Protein AF-A0A2V6JQ31-F1 (afdb_monomer)

Mean predicted aligned error: 13.75 Å

Radius of gyration: 26.68 Å; Cα contacts (8 Å, |Δi|>4): 230; chains: 1; bounding box: 80×32×64 Å

Structure (mmCIF, N/CA/C/O backbone):
data_AF-A0A2V6JQ31-F1
#
_entry.id   AF-A0A2V6JQ31-F1
#
loop_
_atom_site.group_PDB
_atom_site.id
_atom_site.type_symbol
_atom_site.label_atom_id
_atom_site.label_alt_id
_atom_site.label_comp_id
_atom_site.label_asym_id
_atom_site.label_entity_id
_atom_site.label_seq_id
_atom_site.pdbx_PDB_ins_code
_atom_site.Cartn_x
_atom_site.Cartn_y
_atom_site.Cartn_z
_atom_site.occupancy
_atom_site.B_iso_or_equiv
_atom_site.auth_seq_id
_atom_site.auth_comp_id
_atom_site.auth_asym_id
_atom_site.auth_atom_id
_atom_site.pdbx_PDB_model_num
ATOM 1 N N . LEU A 1 1 ? 39.575 10.009 -3.162 1.00 55.72 1 LEU A N 1
ATOM 2 C CA . LEU A 1 1 ? 38.330 10.522 -3.790 1.00 55.72 1 LEU A CA 1
ATOM 3 C C . LEU A 1 1 ? 37.437 9.431 -4.401 1.00 55.72 1 LEU A C 1
ATOM 5 O O . LEU A 1 1 ? 36.252 9.424 -4.085 1.00 55.72 1 LEU A O 1
ATOM 9 N N . SER A 1 2 ? 37.930 8.521 -5.255 1.00 64.94 2 SER A N 1
ATOM 10 C CA . SER A 1 2 ? 37.146 7.370 -5.767 1.00 64.94 2 SER A CA 1
ATOM 11 C C . SER A 1 2 ? 37.025 6.225 -4.754 1.00 64.94 2 SER A C 1
ATOM 13 O O . SER A 1 2 ? 35.938 5.672 -4.595 1.00 64.94 2 SER A O 1
ATOM 15 N N . ASP A 1 3 ? 38.100 5.936 -4.017 1.00 64.94 3 ASP A N 1
ATOM 16 C CA . ASP A 1 3 ? 38.131 4.829 -3.050 1.00 64.94 3 ASP A CA 1
ATOM 17 C C . ASP A 1 3 ? 37.322 5.130 -1.778 1.00 64.94 3 ASP A C 1
ATOM 19 O O . ASP A 1 3 ? 36.515 4.306 -1.357 1.00 64.94 3 ASP A O 1
ATOM 23 N N . GLU A 1 4 ? 37.381 6.362 -1.259 1.00 68.69 4 GLU A N 1
ATOM 24 C CA . GLU A 1 4 ? 36.548 6.806 -0.122 1.00 68.69 4 GLU A CA 1
ATOM 25 C C . GLU A 1 4 ? 35.040 6.696 -0.401 1.00 68.69 4 GLU A C 1
ATOM 27 O O . GLU A 1 4 ? 34.249 6.397 0.492 1.00 68.69 4 GLU A O 1
ATOM 32 N N . ARG A 1 5 ? 34.610 6.906 -1.654 1.00 62.75 5 ARG A N 1
ATOM 33 C CA . ARG A 1 5 ? 33.196 6.766 -2.047 1.00 62.75 5 ARG A CA 1
ATOM 34 C C . ARG A 1 5 ? 32.752 5.304 -2.108 1.00 62.75 5 ARG A C 1
ATOM 36 O O . ARG A 1 5 ? 31.581 5.011 -1.857 1.00 62.75 5 ARG A O 1
ATOM 43 N N . LEU A 1 6 ? 33.667 4.397 -2.443 1.00 61.91 6 LEU A N 1
ATOM 44 C CA . LEU A 1 6 ? 33.438 2.952 -2.440 1.00 61.91 6 LEU A CA 1
ATOM 45 C C . LEU A 1 6 ? 33.388 2.398 -1.012 1.00 61.91 6 LEU A C 1
ATOM 47 O O . LEU A 1 6 ? 32.525 1.571 -0.710 1.00 61.91 6 LEU A O 1
ATOM 51 N N . GLU A 1 7 ? 34.237 2.905 -0.120 1.00 65.06 7 GLU A N 1
ATOM 52 C CA . GLU A 1 7 ? 34.226 2.557 1.302 1.00 65.06 7 GLU A CA 1
ATOM 53 C C . GLU A 1 7 ? 32.990 3.102 2.021 1.00 65.06 7 GLU A C 1
ATOM 55 O O . GLU A 1 7 ? 32.328 2.348 2.730 1.00 65.06 7 GLU A O 1
ATOM 60 N N . ALA A 1 8 ? 32.578 4.344 1.746 1.00 63.94 8 ALA A N 1
ATOM 61 C CA . ALA A 1 8 ? 31.341 4.906 2.292 1.00 63.94 8 ALA A CA 1
ATOM 62 C C . ALA A 1 8 ? 30.091 4.110 1.859 1.00 63.94 8 ALA A C 1
ATOM 64 O O . ALA A 1 8 ? 29.183 3.890 2.661 1.00 63.94 8 ALA A O 1
ATOM 65 N N . LYS A 1 9 ? 30.059 3.607 0.613 1.00 60.50 9 LYS A N 1
ATOM 66 C CA . LYS A 1 9 ? 28.990 2.716 0.118 1.00 60.50 9 LYS A CA 1
ATOM 67 C C . LYS A 1 9 ? 29.036 1.304 0.713 1.00 60.50 9 LYS A C 1
ATOM 69 O O . LYS A 1 9 ? 28.005 0.634 0.747 1.00 60.50 9 LYS A O 1
ATOM 74 N N . ARG A 1 10 ? 30.204 0.825 1.154 1.00 57.62 10 ARG A N 1
ATOM 75 C CA . ARG A 1 10 ? 30.332 -0.446 1.891 1.00 57.62 10 ARG A CA 1
ATOM 76 C C . ARG A 1 10 ? 29.931 -0.282 3.355 1.00 57.62 10 ARG A C 1
ATOM 78 O O . ARG A 1 10 ? 29.223 -1.140 3.869 1.00 57.62 10 ARG A O 1
ATOM 85 N N . ALA A 1 11 ? 30.299 0.833 3.982 1.00 57.34 11 ALA A N 1
ATOM 86 C CA . ALA A 1 11 ? 29.932 1.160 5.356 1.00 57.34 11 ALA A CA 1
ATOM 87 C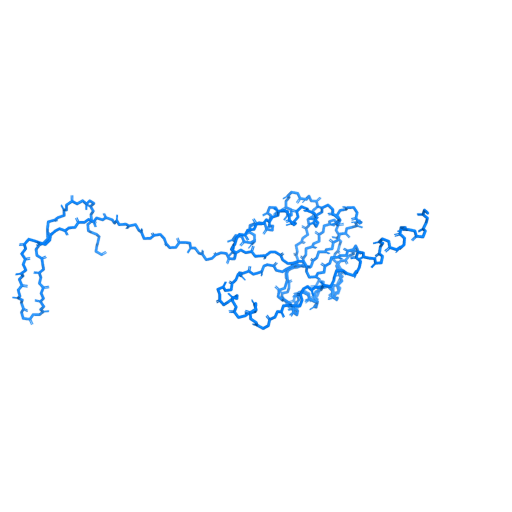 C . ALA A 1 11 ? 28.416 1.375 5.519 1.00 57.34 11 ALA A C 1
ATOM 89 O O . ALA A 1 11 ? 27.833 0.893 6.484 1.00 57.34 11 ALA A O 1
ATOM 90 N N . SER A 1 12 ? 27.741 2.001 4.547 1.00 55.06 12 SER A N 1
ATOM 91 C CA . SER A 1 12 ? 26.278 2.165 4.587 1.00 55.06 12 SER A CA 1
ATOM 92 C C . SER A 1 12 ? 25.495 0.873 4.321 1.00 55.06 12 SER A C 1
ATOM 94 O O . SER A 1 12 ? 24.349 0.753 4.748 1.00 55.06 12 SER A O 1
ATOM 96 N N . LYS A 1 13 ? 26.113 -0.127 3.674 1.00 49.91 13 LYS A N 1
ATOM 97 C CA . LYS A 1 13 ? 25.559 -1.487 3.526 1.00 49.91 13 LYS A CA 1
ATOM 98 C C . LYS A 1 13 ? 25.737 -2.363 4.772 1.00 49.91 13 LYS A C 1
ATOM 100 O O . LYS A 1 13 ? 25.191 -3.460 4.809 1.00 49.91 13 LYS A O 1
ATOM 105 N N . LEU A 1 14 ? 26.462 -1.883 5.781 1.00 42.56 14 LEU A N 1
ATOM 106 C CA . LEU A 1 14 ? 26.659 -2.538 7.077 1.00 42.56 14 LEU A CA 1
ATOM 107 C C . LEU A 1 14 ? 25.746 -1.940 8.158 1.00 42.56 14 LEU A C 1
ATOM 109 O O . LEU A 1 14 ? 26.119 -1.884 9.328 1.00 42.56 14 LEU A O 1
ATOM 113 N N . TYR A 1 15 ? 24.529 -1.520 7.792 1.00 45.88 15 TYR A N 1
ATOM 114 C CA . TYR A 1 15 ? 23.460 -1.387 8.779 1.00 45.88 15 TYR A CA 1
ATOM 115 C C . TYR A 1 15 ? 23.131 -2.794 9.280 1.00 45.88 15 TYR A C 1
ATOM 117 O O . TYR A 1 15 ? 22.343 -3.522 8.680 1.00 45.88 15 TYR A O 1
ATOM 125 N N . VAL A 1 16 ? 23.827 -3.213 10.334 1.00 45.00 16 VAL A N 1
ATOM 126 C CA . VAL A 1 16 ? 23.494 -4.419 11.081 1.00 45.00 16 VAL A CA 1
ATOM 127 C C . VAL A 1 16 ? 22.113 -4.146 11.669 1.00 45.00 16 VAL A C 1
ATOM 129 O O . VAL A 1 16 ? 22.013 -3.248 12.509 1.00 45.00 16 VAL A O 1
ATOM 132 N N . PRO A 1 17 ? 21.042 -4.839 11.233 1.00 47.91 17 PRO A N 1
ATOM 133 C CA . PRO A 1 17 ? 19.764 -4.702 11.903 1.00 47.91 17 PRO A CA 1
ATOM 134 C C . PRO A 1 17 ? 20.021 -5.057 13.362 1.00 47.91 17 PRO A C 1
ATOM 136 O O . PRO A 1 17 ? 20.572 -6.121 13.663 1.00 47.91 17 PRO A O 1
ATOM 139 N N . GLN A 1 18 ? 19.720 -4.114 14.250 1.00 53.00 18 GLN A N 1
ATOM 140 C CA . GLN A 1 18 ? 19.770 -4.317 15.687 1.00 53.00 18 GLN A CA 1
ATOM 141 C C . GLN A 1 18 ? 18.989 -5.607 15.946 1.00 53.00 18 GLN A C 1
ATOM 143 O O . GLN A 1 18 ? 17.799 -5.667 15.645 1.00 53.00 18 GLN A O 1
ATOM 148 N N . ARG A 1 19 ? 19.692 -6.683 16.331 1.00 45.81 19 ARG A N 1
ATOM 149 C CA . ARG A 1 19 ? 19.085 -8.010 16.476 1.00 45.81 19 ARG A CA 1
ATOM 150 C C . ARG A 1 19 ? 17.921 -7.852 17.440 1.00 45.81 19 ARG A C 1
ATOM 152 O O . ARG A 1 19 ? 18.161 -7.609 18.620 1.00 45.81 19 ARG A O 1
ATOM 159 N N . ALA A 1 20 ? 16.699 -7.950 16.922 1.00 54.28 20 ALA A N 1
ATOM 160 C CA . ALA A 1 20 ? 15.504 -8.003 17.742 1.00 54.28 20 ALA A CA 1
ATOM 161 C C . ALA A 1 20 ? 15.728 -9.117 18.766 1.00 54.28 20 ALA A C 1
ATOM 163 O O . ALA A 1 20 ? 15.978 -10.268 18.394 1.00 54.28 20 ALA A O 1
ATOM 164 N N . THR A 1 21 ? 15.767 -8.760 20.045 1.00 64.94 21 THR A N 1
ATOM 165 C CA . THR A 1 21 ? 15.888 -9.756 21.103 1.00 64.94 21 THR A CA 1
ATOM 166 C C . THR A 1 21 ? 14.516 -10.372 21.335 1.00 64.94 21 THR A C 1
ATOM 168 O O . THR A 1 21 ? 13.489 -9.753 21.037 1.00 64.94 21 THR A O 1
ATOM 171 N N . LEU A 1 22 ? 14.486 -11.601 21.849 1.00 57.16 22 LEU A N 1
ATOM 172 C CA . LEU A 1 22 ? 13.236 -12.284 22.191 1.00 57.16 22 LEU A CA 1
ATOM 173 C C . LEU A 1 22 ? 12.370 -11.424 23.125 1.00 57.16 22 LEU A C 1
ATOM 175 O O . LEU A 1 22 ? 11.152 -11.431 22.980 1.00 57.16 22 LEU A O 1
ATOM 179 N N . GLU A 1 23 ? 12.987 -10.622 24.001 1.00 56.66 23 GLU A N 1
ATOM 180 C CA . GLU A 1 23 ? 12.264 -9.684 24.863 1.00 56.66 23 GLU A CA 1
ATOM 181 C C . GLU A 1 23 ? 11.565 -8.566 24.068 1.00 56.66 23 GLU A C 1
ATOM 183 O O . GLU A 1 23 ? 10.389 -8.302 24.307 1.00 56.66 23 GLU A O 1
ATOM 188 N N . SER A 1 24 ? 12.221 -7.973 23.060 1.00 57.38 24 SER A N 1
ATOM 189 C CA . SER A 1 24 ? 11.606 -6.924 22.221 1.00 57.38 24 SER A CA 1
ATOM 190 C C . SER A 1 24 ? 10.430 -7.423 21.367 1.00 57.38 24 SER A C 1
ATOM 192 O O . SER A 1 24 ? 9.502 -6.665 21.087 1.00 57.38 24 SER A O 1
ATOM 194 N N . LEU A 1 25 ? 10.445 -8.707 20.985 1.00 56.69 25 LEU A N 1
ATOM 195 C CA . LEU A 1 25 ? 9.361 -9.357 20.237 1.00 56.69 25 LEU A CA 1
ATOM 196 C C . LEU A 1 25 ? 8.158 -9.695 21.133 1.00 56.69 25 LEU A C 1
ATOM 198 O O . LEU A 1 25 ? 7.029 -9.762 20.653 1.00 56.69 25 LEU A O 1
ATOM 202 N N . LEU A 1 26 ? 8.391 -9.903 22.433 1.00 53.66 26 LEU A N 1
ATOM 203 C CA . LEU A 1 26 ? 7.350 -10.154 23.434 1.00 53.66 26 LEU A CA 1
ATOM 204 C C . LEU A 1 26 ? 6.663 -8.858 23.897 1.00 53.66 26 LEU A C 1
ATOM 206 O O . LEU A 1 26 ? 5.462 -8.868 24.160 1.00 53.66 26 LEU A O 1
ATOM 210 N N . GLU A 1 27 ? 7.382 -7.732 23.944 1.00 52.12 27 GLU A N 1
ATOM 211 C CA . GLU A 1 27 ? 6.808 -6.419 24.292 1.00 52.12 27 GLU A CA 1
ATOM 212 C C . GLU A 1 27 ? 5.841 -5.873 23.225 1.00 52.12 27 GLU A C 1
ATOM 214 O O . GLU A 1 27 ? 4.969 -5.060 23.530 1.00 52.12 27 GLU A O 1
ATOM 219 N N . THR A 1 28 ? 5.909 -6.371 21.986 1.00 50.59 28 THR A N 1
ATOM 220 C CA . THR A 1 28 ? 4.992 -6.002 20.892 1.00 50.59 28 THR A CA 1
ATOM 221 C C . THR A 1 28 ? 3.656 -6.764 20.917 1.00 50.59 28 THR A C 1
ATOM 223 O O . THR A 1 28 ? 2.936 -6.796 19.922 1.00 50.59 28 THR A O 1
ATOM 226 N N . ALA A 1 29 ? 3.277 -7.354 22.057 1.00 46.59 29 ALA A N 1
ATOM 227 C CA . ALA A 1 29 ? 2.004 -8.065 22.230 1.00 46.59 29 ALA A CA 1
ATOM 228 C C . ALA A 1 29 ? 0.753 -7.165 22.086 1.00 46.59 29 ALA A C 1
ATOM 230 O O . ALA A 1 29 ? -0.354 -7.669 21.902 1.00 46.59 29 ALA A O 1
ATOM 231 N N . GLY A 1 30 ? 0.916 -5.838 22.102 1.00 54.47 30 GLY A N 1
ATOM 232 C CA . GLY A 1 30 ? -0.062 -4.884 21.570 1.00 54.47 30 GLY A CA 1
ATOM 233 C C . GLY A 1 30 ? 0.205 -4.628 20.088 1.00 54.47 30 GLY A C 1
ATOM 234 O O . GLY A 1 30 ? 0.714 -3.567 19.739 1.00 54.47 30 GLY A O 1
ATOM 235 N N . GLY A 1 31 ? -0.052 -5.628 19.239 1.00 62.12 31 GLY A N 1
ATOM 236 C CA . GLY A 1 31 ? 0.413 -5.667 17.850 1.00 62.12 31 GLY A CA 1
ATOM 237 C C . GLY A 1 31 ? 0.053 -4.415 17.048 1.00 62.12 31 GLY A C 1
ATOM 238 O O . GLY A 1 31 ? -1.099 -4.233 16.650 1.00 62.12 31 GLY A O 1
ATOM 239 N N . GLN A 1 32 ? 1.048 -3.565 16.776 1.00 70.19 32 GLN A N 1
ATOM 240 C CA . GLN A 1 32 ? 0.909 -2.507 15.778 1.00 70.19 32 GLN A CA 1
ATOM 241 C C . GLN A 1 32 ? 0.524 -3.150 14.446 1.00 70.19 32 GLN A C 1
ATOM 243 O O . GLN A 1 32 ? 1.166 -4.101 13.993 1.00 70.19 32 GLN A O 1
ATOM 248 N N . LYS A 1 33 ? -0.529 -2.635 13.806 1.00 84.00 33 LYS A N 1
ATOM 249 C CA . LYS A 1 33 ? -0.870 -3.071 12.450 1.00 84.00 33 LYS A CA 1
ATOM 250 C C . LYS A 1 33 ? 0.269 -2.632 11.532 1.00 84.00 33 LYS A C 1
ATOM 252 O O . LYS A 1 33 ? 0.781 -1.522 11.669 1.00 84.00 33 LYS A O 1
ATOM 257 N N . VAL A 1 34 ? 0.670 -3.490 10.603 1.00 89.31 34 VAL A N 1
ATOM 258 C CA . VAL A 1 34 ? 1.741 -3.181 9.653 1.00 89.31 34 VAL A CA 1
ATOM 259 C C . VAL A 1 34 ? 1.161 -3.230 8.250 1.00 89.31 34 VAL A C 1
ATOM 261 O O . VAL A 1 34 ? 0.650 -4.267 7.833 1.00 89.31 34 VAL A O 1
ATOM 264 N N . LEU A 1 35 ? 1.236 -2.115 7.528 1.00 92.31 35 LEU A N 1
ATOM 265 C CA . LEU A 1 35 ? 0.992 -2.092 6.093 1.00 92.31 35 LEU A CA 1
ATOM 266 C C . LEU A 1 35 ? 2.307 -2.412 5.392 1.00 92.31 35 LEU A C 1
ATOM 268 O O . LEU A 1 35 ? 3.256 -1.629 5.463 1.00 92.31 35 LEU A O 1
ATOM 272 N N . ARG A 1 36 ? 2.363 -3.553 4.710 1.00 94.94 36 ARG A N 1
ATOM 273 C CA . ARG A 1 36 ? 3.543 -3.947 3.943 1.00 94.94 36 ARG A CA 1
ATOM 274 C C . ARG A 1 36 ? 3.362 -3.639 2.469 1.00 94.94 36 ARG A C 1
ATOM 276 O O . ARG A 1 36 ? 2.303 -3.914 1.902 1.00 94.94 36 ARG A O 1
ATOM 283 N N . ILE A 1 37 ? 4.402 -3.099 1.842 1.00 96.81 37 ILE A N 1
ATOM 284 C CA . ILE A 1 37 ? 4.382 -2.771 0.418 1.00 96.81 37 ILE A CA 1
ATOM 285 C C . ILE A 1 37 ? 5.631 -3.253 -0.321 1.00 96.81 37 ILE A C 1
ATOM 287 O O . ILE A 1 37 ? 6.740 -3.269 0.217 1.00 96.81 37 ILE A O 1
ATOM 291 N N . VAL A 1 38 ? 5.443 -3.591 -1.595 1.00 97.75 38 VAL A N 1
ATOM 292 C CA . VAL A 1 38 ? 6.510 -3.737 -2.594 1.00 97.75 38 VAL A CA 1
ATOM 293 C C . VAL A 1 38 ? 6.406 -2.561 -3.558 1.00 97.75 38 VAL A C 1
ATOM 295 O O . VAL A 1 38 ? 5.348 -2.344 -4.143 1.00 97.75 38 VAL A O 1
ATOM 298 N N . LEU A 1 39 ? 7.483 -1.794 -3.722 1.00 98.00 39 LEU A N 1
ATOM 299 C CA . LEU A 1 39 ? 7.502 -0.567 -4.519 1.00 98.00 39 LEU A CA 1
ATOM 300 C C . LEU A 1 39 ? 8.344 -0.735 -5.789 1.00 98.00 39 LEU A C 1
ATOM 302 O O . LEU A 1 39 ? 9.531 -1.055 -5.729 1.00 98.00 39 LEU A O 1
ATOM 306 N N . LYS A 1 40 ? 7.752 -0.450 -6.948 1.00 98.00 40 LYS A N 1
ATOM 307 C CA . LYS A 1 40 ? 8.445 -0.442 -8.241 1.00 98.00 40 LYS A CA 1
ATOM 308 C C . LYS A 1 40 ? 8.337 0.928 -8.890 1.00 98.00 40 LYS A C 1
ATOM 310 O O . LYS A 1 40 ? 7.239 1.466 -9.004 1.00 98.00 40 LYS A O 1
ATOM 315 N N . CYS A 1 41 ? 9.460 1.483 -9.329 1.00 97.75 41 CYS A N 1
ATOM 316 C CA . CYS A 1 41 ? 9.510 2.801 -9.965 1.00 97.75 41 CYS A CA 1
ATOM 317 C C . CYS A 1 41 ? 10.177 2.741 -11.339 1.00 97.75 41 CYS A C 1
ATOM 319 O O . CYS A 1 41 ? 10.953 1.836 -11.636 1.00 97.75 41 CYS A O 1
ATOM 321 N N . ASP A 1 42 ? 9.891 3.726 -12.179 1.00 96.94 42 ASP A N 1
ATOM 322 C CA . ASP A 1 42 ? 10.475 3.859 -13.514 1.00 96.94 42 ASP A CA 1
ATOM 323 C C . ASP A 1 42 ? 11.952 4.267 -13.484 1.00 96.94 42 ASP A C 1
ATOM 325 O O . ASP A 1 42 ? 12.756 3.806 -14.292 1.00 96.94 42 ASP A O 1
ATOM 329 N N . THR A 1 43 ? 12.314 5.118 -12.526 1.00 97.12 43 THR A N 1
ATOM 330 C CA . THR A 1 43 ? 13.647 5.690 -12.372 1.00 97.12 43 THR A CA 1
ATOM 331 C C . THR A 1 43 ? 14.096 5.671 -10.915 1.00 97.12 43 THR A C 1
ATOM 333 O O . THR A 1 43 ? 13.294 5.683 -9.977 1.00 97.12 43 THR A O 1
ATOM 336 N N . GLN A 1 44 ? 15.416 5.680 -10.719 1.00 96.25 44 GLN A N 1
ATOM 337 C CA . GLN A 1 44 ? 16.029 5.700 -9.389 1.00 96.25 44 GLN A CA 1
ATOM 338 C C . GLN A 1 44 ? 15.669 6.970 -8.597 1.00 96.25 44 GLN A C 1
ATOM 340 O O . GLN A 1 44 ? 15.442 6.894 -7.394 1.00 96.25 44 GLN A O 1
ATOM 345 N N . GLY A 1 45 ? 15.571 8.127 -9.264 1.00 94.69 45 GLY A N 1
ATOM 346 C CA . GLY A 1 45 ? 15.223 9.393 -8.610 1.00 94.69 45 GLY A CA 1
ATOM 347 C C . GLY A 1 45 ? 13.810 9.378 -8.022 1.00 94.69 45 GLY A C 1
ATOM 348 O O . GLY A 1 45 ? 13.622 9.760 -6.868 1.00 94.69 45 GLY A O 1
ATOM 349 N N . SER A 1 46 ? 12.836 8.857 -8.777 1.00 94.25 46 SER A N 1
ATOM 350 C CA . SER A 1 46 ? 11.470 8.640 -8.285 1.00 94.25 46 SER A CA 1
ATOM 351 C C . SER A 1 46 ? 11.454 7.691 -7.086 1.00 94.25 46 SER A C 1
ATOM 353 O O . SER A 1 46 ? 10.775 7.956 -6.098 1.00 94.25 46 SER A O 1
ATOM 355 N N . LEU A 1 47 ? 12.227 6.600 -7.144 1.00 96.38 47 LEU A N 1
ATOM 356 C CA . LEU A 1 47 ? 12.325 5.625 -6.056 1.00 96.38 47 LEU A CA 1
ATOM 357 C C . LEU A 1 47 ? 12.814 6.270 -4.753 1.00 96.38 47 LEU A C 1
ATOM 359 O O . LEU A 1 47 ? 12.186 6.104 -3.711 1.00 96.38 47 LEU A O 1
ATOM 363 N N . GLU A 1 48 ? 13.904 7.033 -4.812 1.00 94.62 48 GLU A N 1
ATOM 364 C CA . GLU A 1 48 ? 14.474 7.707 -3.642 1.00 94.62 48 GLU A CA 1
ATOM 365 C C . GLU A 1 48 ? 13.532 8.771 -3.077 1.00 94.62 48 GLU A C 1
ATOM 367 O O . GLU A 1 48 ? 13.333 8.827 -1.861 1.00 94.62 48 GLU A O 1
ATOM 372 N N . ALA A 1 49 ? 12.903 9.568 -3.946 1.00 93.50 49 ALA A N 1
ATOM 373 C CA . ALA A 1 49 ? 11.950 10.594 -3.540 1.00 93.50 49 ALA A CA 1
ATOM 374 C C . ALA A 1 49 ? 10.725 9.991 -2.836 1.00 93.50 49 ALA A C 1
ATOM 376 O O . ALA A 1 49 ? 10.334 10.454 -1.765 1.00 93.50 49 ALA A O 1
ATOM 377 N N . ILE A 1 50 ? 10.147 8.928 -3.404 1.00 95.56 50 ILE A N 1
ATOM 378 C CA . ILE A 1 50 ? 8.965 8.263 -2.845 1.00 95.56 50 ILE A CA 1
ATOM 379 C C . ILE A 1 50 ? 9.315 7.570 -1.531 1.00 95.56 50 ILE A C 1
ATOM 381 O O . ILE A 1 50 ? 8.611 7.761 -0.545 1.00 95.56 50 ILE A O 1
ATOM 385 N N . VAL A 1 51 ? 10.418 6.818 -1.468 1.00 95.06 51 VAL A N 1
ATOM 386 C CA . VAL A 1 51 ? 10.859 6.174 -0.219 1.00 95.06 51 VAL A CA 1
ATOM 387 C C . VAL A 1 51 ? 11.142 7.218 0.864 1.00 95.06 51 VAL A C 1
ATOM 389 O O . VAL A 1 51 ? 10.767 7.015 2.017 1.00 95.06 51 VAL A O 1
ATOM 392 N N . GLY A 1 52 ? 11.775 8.339 0.511 1.00 93.81 52 GLY A N 1
ATOM 393 C CA . GLY A 1 52 ? 12.017 9.448 1.433 1.00 93.81 52 GLY A CA 1
ATOM 394 C C . GLY A 1 52 ? 10.722 10.045 1.982 1.00 93.81 52 GLY A C 1
ATOM 395 O O . GLY A 1 52 ? 10.598 10.220 3.191 1.00 93.81 52 GLY A O 1
ATOM 396 N N . ALA A 1 53 ? 9.740 10.292 1.115 1.00 93.00 53 ALA A N 1
ATOM 397 C CA . ALA A 1 53 ? 8.443 10.828 1.514 1.00 93.00 53 ALA A CA 1
ATOM 398 C C . ALA A 1 53 ? 7.624 9.834 2.356 1.00 93.00 53 ALA A C 1
ATOM 400 O O . ALA A 1 53 ? 7.041 10.221 3.365 1.00 93.00 53 ALA A O 1
ATOM 401 N N . LEU A 1 54 ? 7.623 8.547 1.996 1.00 91.56 54 LEU A N 1
ATOM 402 C CA . LEU A 1 54 ? 6.926 7.499 2.747 1.00 91.56 54 LEU A CA 1
ATOM 403 C C . LEU A 1 54 ? 7.487 7.332 4.165 1.00 91.56 54 LEU A C 1
ATOM 405 O O . LEU A 1 54 ? 6.721 7.133 5.099 1.00 91.56 54 LEU A O 1
ATOM 409 N N . LYS A 1 55 ? 8.804 7.481 4.352 1.00 89.19 55 LYS A N 1
ATOM 410 C CA . LYS A 1 55 ? 9.438 7.436 5.682 1.00 89.19 55 LYS A CA 1
ATOM 411 C C . LYS A 1 55 ? 9.038 8.590 6.599 1.00 89.19 55 LYS A C 1
ATOM 413 O O . LYS A 1 55 ? 9.166 8.458 7.809 1.00 89.19 55 LYS A O 1
ATOM 418 N N . GLN A 1 56 ? 8.587 9.716 6.046 1.00 88.75 56 GLN A N 1
ATOM 419 C CA . GLN A 1 56 ? 8.085 10.840 6.843 1.00 88.75 56 GLN A CA 1
ATOM 420 C C . GLN A 1 56 ? 6.654 10.608 7.348 1.00 88.75 56 GLN A C 1
ATOM 422 O O . GLN A 1 56 ? 6.179 11.357 8.201 1.00 88.75 56 GLN A O 1
ATOM 427 N N . ILE A 1 57 ? 5.960 9.586 6.837 1.00 85.00 57 ILE A N 1
ATOM 428 C CA . ILE A 1 57 ? 4.633 9.188 7.308 1.00 85.00 57 ILE A CA 1
ATOM 429 C C . ILE A 1 57 ? 4.819 8.330 8.559 1.00 85.00 57 ILE A C 1
ATOM 431 O O . ILE A 1 57 ? 4.828 7.103 8.509 1.00 85.00 57 ILE A O 1
ATOM 435 N N . GLU A 1 58 ? 4.992 8.987 9.699 1.00 73.69 58 GLU A N 1
ATOM 436 C CA . GLU A 1 58 ? 5.104 8.312 10.987 1.00 73.69 58 GLU A CA 1
ATOM 437 C C . GLU A 1 58 ? 3.742 8.311 11.691 1.00 73.69 58 GLU A C 1
ATOM 439 O O . GLU A 1 58 ? 3.132 9.362 11.910 1.00 73.69 58 GLU A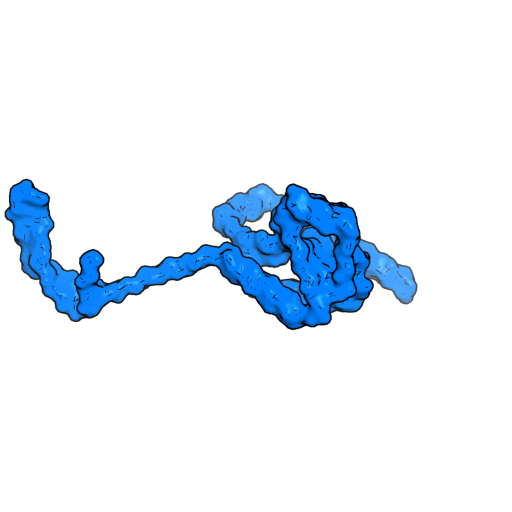 O 1
ATOM 444 N N . THR A 1 59 ? 3.236 7.127 12.045 1.00 75.69 59 THR A N 1
ATOM 445 C CA . THR A 1 59 ? 2.001 7.000 12.829 1.00 75.69 59 THR A CA 1
ATOM 446 C C . THR A 1 59 ? 2.226 6.088 14.028 1.00 75.69 59 THR A C 1
ATOM 448 O O . THR A 1 59 ? 2.912 5.076 13.941 1.00 75.69 59 THR A O 1
ATOM 451 N N . LYS A 1 60 ? 1.626 6.426 15.175 1.00 71.81 60 LYS A N 1
ATOM 452 C CA . LYS A 1 60 ? 1.815 5.658 16.419 1.00 71.81 60 LYS A CA 1
ATOM 453 C C . LYS A 1 60 ? 1.126 4.288 16.405 1.00 71.81 60 LYS A C 1
ATOM 455 O O . LYS A 1 60 ? 1.493 3.418 17.189 1.00 71.81 60 LYS A O 1
ATOM 460 N N . LYS A 1 61 ? 0.095 4.117 15.571 1.00 77.69 61 LYS A N 1
ATOM 461 C CA . LYS A 1 61 ? -0.808 2.953 15.593 1.00 77.69 61 LYS A CA 1
ATOM 462 C C . LYS A 1 61 ? -0.593 1.987 14.420 1.00 77.69 61 LYS A C 1
ATOM 464 O O . LYS A 1 61 ? -0.887 0.804 14.570 1.00 77.69 61 LYS A O 1
ATOM 469 N N . VAL A 1 62 ? -0.083 2.473 13.283 1.00 84.12 62 VAL A N 1
ATOM 470 C CA . VAL A 1 62 ? 0.184 1.664 12.084 1.00 84.12 62 VAL A CA 1
ATOM 471 C C . VAL A 1 62 ? 1.596 1.924 11.586 1.00 84.12 62 VAL A C 1
ATOM 473 O O . VAL A 1 62 ? 1.981 3.073 11.367 1.00 84.12 62 VAL A O 1
ATOM 476 N N . ASN A 1 63 ? 2.352 0.856 11.371 1.00 88.00 63 ASN A N 1
ATOM 477 C CA . ASN A 1 63 ? 3.672 0.941 10.770 1.00 88.00 63 ASN A CA 1
ATOM 478 C C . ASN A 1 63 ? 3.588 0.718 9.253 1.00 88.00 63 ASN A C 1
ATOM 480 O O . ASN A 1 63 ? 2.809 -0.115 8.791 1.00 88.00 63 ASN A O 1
ATOM 484 N N . LEU A 1 64 ? 4.401 1.443 8.487 1.00 91.31 64 LEU A N 1
ATOM 485 C CA . LEU A 1 64 ? 4.577 1.216 7.055 1.00 91.31 64 LEU A CA 1
ATOM 486 C C . LEU A 1 64 ? 5.915 0.513 6.826 1.00 91.31 64 LEU A C 1
ATOM 488 O O . LEU A 1 64 ? 6.968 1.048 7.165 1.00 91.31 64 LEU A O 1
ATOM 492 N N . GLU A 1 65 ? 5.881 -0.658 6.202 1.00 92.81 65 GLU A N 1
ATOM 493 C CA . GLU A 1 65 ? 7.076 -1.442 5.900 1.00 92.81 65 GLU A CA 1
ATOM 494 C C . GLU A 1 65 ? 7.234 -1.629 4.388 1.00 92.81 65 GLU A C 1
ATOM 496 O O . GLU A 1 65 ? 6.350 -2.146 3.704 1.00 92.81 65 GLU A O 1
ATOM 501 N N . ILE A 1 66 ? 8.385 -1.221 3.853 1.00 94.94 66 ILE A N 1
ATOM 502 C CA . ILE A 1 66 ? 8.738 -1.435 2.447 1.00 94.94 66 ILE A CA 1
ATOM 503 C C . ILE A 1 66 ? 9.599 -2.697 2.368 1.00 94.94 66 ILE A C 1
ATOM 505 O O . ILE A 1 66 ? 10.794 -2.643 2.654 1.00 94.94 66 ILE A O 1
ATOM 509 N N . ILE A 1 67 ? 9.000 -3.822 1.973 1.00 94.56 67 ILE A N 1
ATOM 510 C CA . ILE A 1 67 ? 9.681 -5.130 1.913 1.00 94.56 67 ILE A CA 1
ATOM 511 C C . ILE A 1 67 ? 10.718 -5.148 0.792 1.00 94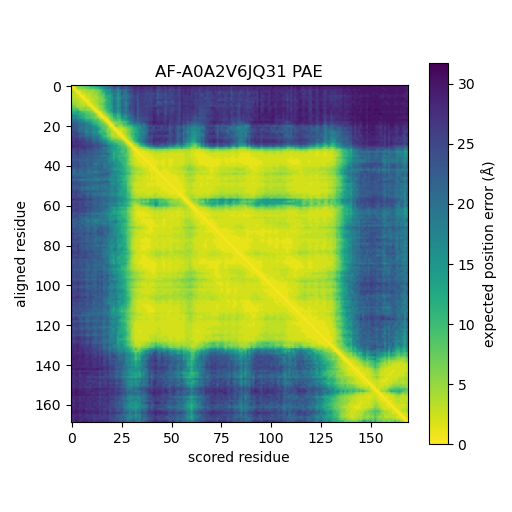.56 67 ILE A C 1
ATOM 513 O O . ILE A 1 67 ? 11.824 -5.668 0.936 1.00 94.56 67 ILE A O 1
ATOM 517 N N . HIS A 1 68 ? 10.349 -4.585 -0.355 1.00 95.88 68 HIS A N 1
ATOM 518 C CA . HIS A 1 68 ? 11.217 -4.519 -1.515 1.00 95.88 68 HIS A CA 1
ATOM 519 C C . HIS A 1 68 ? 10.955 -3.241 -2.295 1.00 95.88 68 HIS A C 1
ATOM 521 O O . HIS A 1 68 ? 9.809 -2.820 -2.455 1.00 95.88 68 HIS A O 1
ATOM 527 N N . SER A 1 69 ? 12.028 -2.621 -2.776 1.00 96.75 69 SER A N 1
ATOM 528 C CA . SER A 1 69 ? 11.957 -1.423 -3.595 1.00 96.75 69 SER A CA 1
ATOM 529 C C . SER A 1 69 ? 12.989 -1.501 -4.719 1.00 96.75 69 SER A C 1
ATOM 531 O O . SER A 1 69 ? 14.168 -1.770 -4.480 1.00 96.75 69 SER A O 1
ATOM 533 N N . ALA A 1 70 ? 12.540 -1.340 -5.964 1.00 96.81 70 ALA A N 1
ATOM 534 C CA . ALA A 1 70 ? 13.401 -1.501 -7.133 1.00 96.81 70 ALA A CA 1
ATOM 535 C C . ALA A 1 70 ? 12.927 -0.683 -8.337 1.00 96.81 70 ALA A C 1
ATOM 537 O O . ALA A 1 70 ? 11.769 -0.277 -8.435 1.00 96.81 70 ALA A O 1
ATOM 538 N N . VAL A 1 71 ? 13.842 -0.469 -9.280 1.00 97.69 71 VAL A N 1
ATOM 539 C CA . VAL A 1 71 ? 13.548 0.171 -10.565 1.00 97.69 71 VAL A CA 1
ATOM 540 C C . VAL A 1 71 ? 13.173 -0.893 -11.598 1.00 97.69 71 VAL A C 1
ATOM 542 O O . VAL A 1 71 ? 13.832 -1.929 -11.683 1.00 97.69 71 VAL A O 1
ATOM 545 N N . GLY A 1 72 ? 12.133 -0.634 -12.390 1.00 96.44 72 GLY A N 1
ATOM 546 C CA . GLY A 1 72 ? 11.685 -1.494 -13.485 1.00 96.44 72 GLY A CA 1
ATOM 547 C C . GLY A 1 72 ? 10.213 -1.910 -13.390 1.00 96.44 72 GLY A C 1
ATOM 548 O O . GLY A 1 72 ? 9.527 -1.561 -12.426 1.00 96.44 72 GLY A O 1
ATOM 549 N N . PRO A 1 73 ? 9.708 -2.648 -14.396 1.00 97.25 73 PRO A N 1
ATOM 550 C CA . PRO A 1 73 ? 8.329 -3.122 -14.416 1.00 97.25 73 PRO A CA 1
ATOM 551 C C . PRO A 1 73 ? 8.044 -4.101 -13.269 1.00 97.25 73 PRO A C 1
ATOM 553 O O . PRO A 1 73 ? 8.955 -4.688 -12.680 1.00 97.25 73 PRO A O 1
ATOM 556 N N . ILE A 1 74 ? 6.760 -4.269 -12.953 1.00 98.12 74 ILE A N 1
ATOM 557 C CA . ILE A 1 74 ? 6.299 -5.239 -11.953 1.00 98.12 74 ILE A CA 1
ATOM 558 C C . ILE A 1 74 ? 6.308 -6.637 -12.579 1.00 98.12 74 ILE A C 1
ATOM 560 O O . ILE A 1 74 ? 5.597 -6.878 -13.559 1.00 98.12 74 ILE A O 1
ATOM 564 N N . SER A 1 75 ? 7.094 -7.533 -11.984 1.00 97.75 75 SER A N 1
ATOM 565 C CA . SER A 1 75 ? 7.309 -8.916 -12.424 1.00 97.75 75 SER A CA 1
ATOM 566 C C . SER A 1 75 ? 6.513 -9.925 -11.588 1.00 97.75 75 SER A C 1
ATOM 568 O O . SER A 1 75 ? 5.980 -9.592 -10.530 1.00 97.75 75 SER A O 1
ATOM 570 N N . GLU A 1 76 ? 6.439 -11.182 -12.035 1.00 96.62 76 GLU A N 1
ATOM 571 C CA . GLU A 1 76 ? 5.792 -12.260 -11.266 1.00 96.62 76 GLU A CA 1
ATOM 572 C C . GLU A 1 76 ? 6.474 -12.493 -9.908 1.00 96.62 76 GLU A C 1
ATOM 574 O O 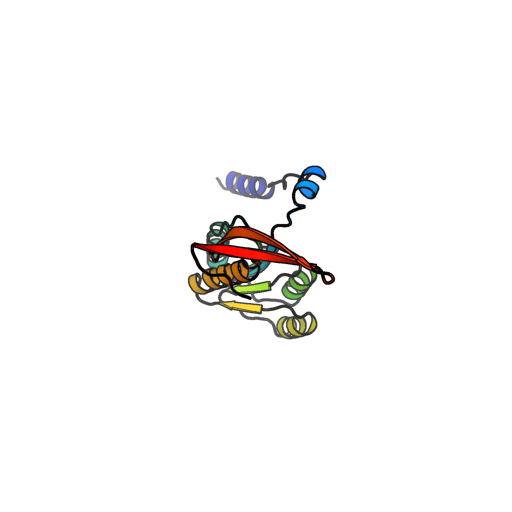. GLU A 1 76 ? 5.791 -12.695 -8.906 1.00 96.62 76 GLU A O 1
ATOM 579 N N . SER A 1 77 ? 7.801 -12.379 -9.834 1.00 97.06 77 SER A N 1
ATOM 580 C CA . SER A 1 77 ? 8.546 -12.526 -8.577 1.00 97.06 77 SER A CA 1
ATOM 581 C C . SER A 1 77 ? 8.158 -11.475 -7.535 1.00 97.06 77 SER A C 1
ATOM 583 O O . SER A 1 77 ? 8.072 -11.795 -6.351 1.00 97.06 77 SER A O 1
ATOM 585 N N . ASP A 1 78 ? 7.883 -10.238 -7.967 1.00 97.19 78 ASP A N 1
ATOM 586 C CA . ASP A 1 78 ? 7.415 -9.170 -7.074 1.00 97.19 78 ASP A CA 1
ATOM 587 C C . ASP A 1 78 ? 6.039 -9.521 -6.475 1.00 97.19 78 ASP A C 1
ATOM 589 O O . ASP A 1 78 ? 5.782 -9.260 -5.300 1.00 97.19 78 ASP A O 1
ATOM 593 N N . ILE A 1 79 ? 5.170 -10.162 -7.266 1.00 97.75 79 ILE A N 1
ATOM 594 C CA . ILE A 1 79 ? 3.846 -10.625 -6.830 1.00 97.75 79 ILE A CA 1
ATOM 595 C C . ILE A 1 79 ? 3.961 -11.786 -5.844 1.00 97.75 79 ILE A C 1
ATOM 597 O O . ILE A 1 79 ? 3.289 -11.780 -4.817 1.00 97.75 79 ILE A O 1
ATOM 601 N N . LEU A 1 80 ? 4.820 -12.766 -6.127 1.00 96.19 80 LEU A N 1
ATOM 602 C CA . LEU A 1 80 ? 5.037 -13.907 -5.236 1.00 96.19 80 LEU A CA 1
ATOM 603 C C . LEU A 1 80 ? 5.617 -13.465 -3.889 1.00 96.19 80 LEU A C 1
ATOM 605 O O . LEU A 1 80 ? 5.168 -13.931 -2.844 1.00 96.19 80 LEU A O 1
ATOM 609 N N . LEU A 1 81 ? 6.564 -12.522 -3.901 1.00 96.12 81 LEU A N 1
ATOM 610 C CA . LEU A 1 81 ? 7.098 -11.924 -2.678 1.00 96.12 81 LEU A CA 1
ATOM 611 C C . LEU A 1 81 ? 6.004 -11.210 -1.876 1.00 96.12 81 LEU A C 1
ATOM 613 O O . LEU A 1 81 ? 5.944 -11.343 -0.651 1.00 96.12 81 LEU A O 1
ATOM 617 N N . ALA A 1 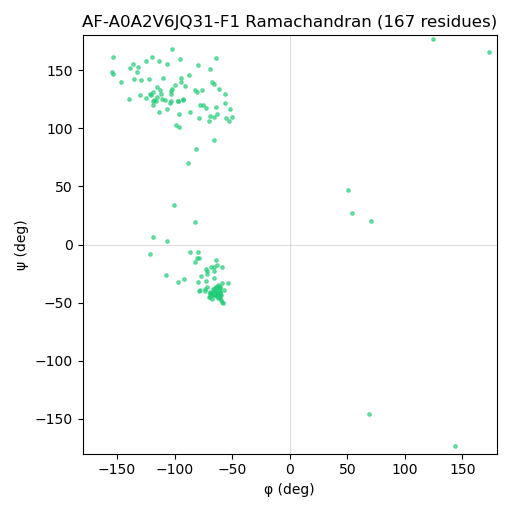82 ? 5.143 -10.461 -2.566 1.00 95.94 82 ALA A N 1
ATOM 618 C CA . ALA A 1 82 ? 4.046 -9.747 -1.935 1.00 95.94 82 ALA A CA 1
ATOM 619 C C . ALA A 1 82 ? 3.013 -10.705 -1.323 1.00 95.94 82 ALA A C 1
ATOM 621 O O . ALA A 1 82 ? 2.615 -10.507 -0.180 1.00 95.94 82 ALA A O 1
ATOM 622 N N . SER A 1 83 ? 2.656 -11.778 -2.031 1.00 95.81 83 SER A N 1
ATOM 623 C CA . SER A 1 83 ? 1.771 -12.836 -1.530 1.00 95.81 83 SER A CA 1
ATOM 624 C C . SER A 1 83 ? 2.336 -13.510 -0.278 1.00 95.81 83 SER A C 1
ATOM 626 O O . SER A 1 83 ? 1.651 -13.600 0.734 1.00 95.81 83 SER A O 1
ATOM 628 N N . ALA A 1 84 ? 3.616 -13.892 -0.297 1.00 94.25 84 ALA A N 1
ATOM 629 C CA . ALA A 1 84 ? 4.266 -14.547 0.839 1.00 94.25 84 ALA A CA 1
ATOM 630 C C . ALA A 1 84 ? 4.349 -13.672 2.104 1.00 94.25 84 ALA A C 1
ATOM 632 O O . ALA A 1 84 ? 4.596 -14.191 3.191 1.00 94.25 84 ALA A O 1
ATOM 633 N N . SER A 1 85 ? 4.177 -12.356 1.962 1.00 93.06 85 SER A N 1
ATOM 634 C CA . SER A 1 85 ? 4.361 -11.385 3.043 1.00 93.06 85 SER A CA 1
ATOM 635 C C . SER A 1 85 ? 3.095 -10.592 3.385 1.00 93.06 85 SER A C 1
ATOM 637 O O . SER A 1 85 ? 3.177 -9.638 4.163 1.00 93.06 85 SER A O 1
ATOM 639 N N . ASP A 1 86 ? 1.945 -10.933 2.794 1.00 92.44 86 ASP A N 1
ATOM 640 C CA . ASP A 1 86 ? 0.699 -10.156 2.875 1.00 92.44 86 ASP A CA 1
ATOM 641 C C . ASP A 1 86 ? 0.899 -8.664 2.538 1.00 92.44 86 ASP A C 1
ATOM 643 O O . ASP A 1 86 ? 0.465 -7.766 3.264 1.00 92.44 86 ASP A O 1
ATOM 647 N N . ALA A 1 87 ? 1.618 -8.385 1.449 1.00 94.56 87 ALA A N 1
ATOM 648 C CA . ALA A 1 87 ? 1.939 -7.033 1.007 1.00 94.56 87 ALA A CA 1
ATOM 649 C C . ALA A 1 87 ? 1.146 -6.608 -0.235 1.00 94.56 87 ALA A C 1
ATOM 651 O O . ALA A 1 87 ? 0.741 -7.420 -1.067 1.00 94.56 87 ALA A O 1
ATOM 652 N N . VAL A 1 88 ? 0.981 -5.295 -0.391 1.00 96.00 88 VAL A N 1
ATOM 653 C CA . VAL A 1 88 ? 0.403 -4.679 -1.595 1.00 96.00 88 VAL A CA 1
ATOM 654 C C . VAL A 1 88 ? 1.523 -4.258 -2.543 1.00 96.00 88 VAL A C 1
ATOM 656 O O . VAL A 1 88 ? 2.548 -3.726 -2.114 1.00 96.00 88 VAL A O 1
ATOM 659 N N . VAL A 1 89 ? 1.333 -4.455 -3.849 1.00 97.81 89 VAL A N 1
ATOM 660 C CA . VAL A 1 89 ? 2.301 -4.003 -4.856 1.00 97.81 89 VAL A CA 1
ATOM 661 C C . VAL A 1 89 ? 1.926 -2.616 -5.359 1.00 97.81 89 VAL A C 1
ATOM 663 O O . VAL A 1 89 ? 0.818 -2.385 -5.842 1.00 97.81 89 VAL A O 1
ATOM 666 N N . VAL A 1 90 ? 2.875 -1.690 -5.271 1.00 97.81 90 VAL A N 1
ATOM 667 C CA . VAL A 1 90 ? 2.730 -0.291 -5.666 1.00 97.81 90 VAL A CA 1
ATOM 668 C C . VAL A 1 90 ? 3.706 0.013 -6.798 1.00 97.81 90 VAL A C 1
ATOM 670 O O . VAL A 1 90 ? 4.912 -0.182 -6.665 1.00 97.81 90 VAL A O 1
ATOM 673 N N . GLY A 1 91 ? 3.187 0.505 -7.917 1.00 97.81 91 GLY A N 1
ATOM 674 C CA . GLY A 1 91 ? 3.968 0.938 -9.068 1.00 97.81 91 GLY A CA 1
ATOM 675 C C . GLY A 1 91 ? 3.881 2.446 -9.271 1.00 97.81 91 GLY A C 1
ATOM 676 O O . GLY A 1 91 ? 2.783 2.996 -9.292 1.00 97.81 91 GLY A O 1
ATOM 677 N N . PHE A 1 92 ? 5.014 3.110 -9.479 1.00 98.06 92 PHE A N 1
ATOM 678 C CA . PHE A 1 92 ? 5.072 4.513 -9.877 1.00 98.06 92 PHE A CA 1
ATOM 679 C C . PHE A 1 92 ? 5.644 4.662 -11.288 1.00 98.06 92 PHE A C 1
ATOM 681 O O . PHE A 1 92 ? 6.812 4.361 -11.526 1.00 98.06 92 PHE A O 1
ATOM 688 N N . ASN A 1 93 ? 4.808 5.122 -12.220 1.00 97.00 93 ASN A N 1
ATOM 689 C CA . ASN A 1 93 ? 5.124 5.293 -13.641 1.00 97.00 93 ASN A CA 1
ATOM 690 C C . ASN A 1 93 ? 5.666 4.019 -14.334 1.00 97.00 93 ASN A C 1
ATOM 692 O O . ASN A 1 93 ? 6.401 4.082 -15.318 1.00 97.00 93 ASN A O 1
ATOM 696 N N . VAL A 1 94 ? 5.289 2.840 -13.832 1.00 97.00 94 VAL A N 1
ATOM 697 C CA . VAL A 1 94 ? 5.720 1.534 -14.353 1.00 97.00 94 VAL A CA 1
ATOM 698 C C . VAL A 1 94 ? 4.566 0.750 -14.957 1.00 97.00 94 VAL A C 1
ATOM 700 O O . VAL A 1 94 ? 3.396 0.955 -14.636 1.00 97.00 94 VAL A O 1
ATOM 703 N N . LYS A 1 95 ? 4.920 -0.195 -15.827 1.00 96.44 95 LYS A N 1
ATOM 704 C CA . LYS A 1 95 ? 3.994 -1.186 -16.376 1.00 96.44 95 LYS A CA 1
ATOM 705 C C . LYS A 1 95 ? 4.054 -2.480 -15.565 1.00 96.44 95 LYS A C 1
ATOM 707 O O . LYS A 1 95 ? 5.041 -2.759 -14.884 1.00 96.44 95 LYS A O 1
ATOM 712 N N . VAL A 1 96 ? 2.997 -3.275 -15.683 1.00 97.38 96 VAL A N 1
ATOM 713 C CA . VAL A 1 96 ? 2.907 -4.624 -15.115 1.00 97.38 96 VAL A CA 1
ATOM 714 C C . VAL A 1 96 ? 3.116 -5.630 -16.238 1.00 97.38 96 VAL A C 1
ATOM 716 O O . VAL A 1 96 ? 2.514 -5.499 -17.305 1.00 97.38 96 VAL A O 1
ATOM 719 N N . GLU A 1 97 ? 3.971 -6.620 -16.016 1.00 97.06 97 GLU A N 1
ATOM 720 C CA . GLU A 1 97 ? 4.186 -7.697 -16.980 1.00 97.06 97 GLU A CA 1
ATOM 721 C C . GLU A 1 97 ? 2.957 -8.614 -17.073 1.00 97.06 97 GLU A C 1
ATOM 723 O O . GLU A 1 97 ? 2.220 -8.806 -16.105 1.00 97.06 97 GLU A O 1
ATOM 728 N N . SER A 1 98 ? 2.734 -9.227 -18.237 1.00 95.56 98 SER A N 1
ATOM 729 C CA . SER A 1 98 ? 1.580 -10.112 -18.471 1.00 95.56 98 SER A CA 1
ATOM 730 C C . SER A 1 98 ? 1.519 -11.284 -17.484 1.00 95.56 98 SER A C 1
ATOM 732 O O . SER A 1 98 ? 0.441 -11.636 -16.990 1.00 95.56 98 SER A O 1
ATOM 734 N N . MET A 1 99 ? 2.681 -11.855 -17.155 1.00 94.88 99 MET A N 1
ATOM 735 C CA . MET A 1 99 ? 2.800 -12.922 -16.165 1.00 94.88 99 MET A CA 1
ATOM 736 C C . MET A 1 99 ? 2.446 -12.444 -14.758 1.00 94.88 99 MET A C 1
ATOM 738 O O . MET A 1 99 ? 1.702 -13.123 -14.052 1.00 94.88 99 MET A O 1
ATOM 742 N N . ALA A 1 100 ? 2.871 -11.234 -14.388 1.00 96.00 100 ALA A N 1
ATOM 743 C CA . ALA A 1 100 ? 2.555 -10.634 -13.098 1.00 96.00 100 ALA A CA 1
ATOM 744 C C . ALA A 1 100 ? 1.049 -10.373 -12.928 1.00 96.00 100 ALA A C 1
ATOM 746 O O . ALA A 1 100 ? 0.502 -10.644 -11.865 1.00 96.00 100 ALA A O 1
ATOM 747 N N . VAL A 1 101 ? 0.342 -9.927 -13.977 1.00 95.69 101 VAL A N 1
ATOM 748 C CA . VAL A 1 101 ? -1.126 -9.750 -13.931 1.00 95.69 101 VAL A CA 1
ATOM 749 C C . VAL A 1 101 ? -1.840 -11.073 -13.645 1.00 95.69 101 VAL A C 1
ATOM 751 O O . VAL A 1 101 ? -2.791 -11.120 -12.863 1.00 95.69 101 VAL A O 1
ATOM 754 N N . SER A 1 102 ? -1.390 -12.151 -14.288 1.00 95.38 102 SER A N 1
ATOM 755 C CA . SER A 1 102 ? -1.976 -13.484 -14.115 1.00 95.38 102 SER A CA 1
ATOM 756 C C . SER A 1 102 ? -1.692 -14.035 -12.716 1.00 95.38 102 SER A C 1
ATOM 758 O O . SER A 1 102 ? -2.603 -14.543 -12.062 1.00 95.38 102 SER A O 1
ATOM 760 N N . ALA A 1 103 ? -0.458 -13.868 -12.231 1.00 94.75 103 ALA A N 1
ATOM 761 C CA . ALA A 1 103 ? -0.065 -14.235 -10.876 1.00 94.75 103 ALA A CA 1
ATOM 762 C C . ALA A 1 103 ? -0.850 -13.444 -9.822 1.00 94.75 103 ALA A C 1
ATOM 764 O O . ALA A 1 103 ? -1.368 -14.034 -8.885 1.00 94.75 103 ALA A O 1
ATOM 765 N N . ALA A 1 104 ? -1.044 -12.136 -10.006 1.00 94.88 104 ALA A N 1
ATOM 766 C CA . ALA A 1 104 ? -1.768 -11.298 -9.050 1.00 94.88 104 ALA A CA 1
ATOM 767 C C . ALA A 1 104 ? -3.213 -11.764 -8.844 1.00 94.88 104 ALA A C 1
ATOM 769 O O . ALA A 1 104 ? -3.698 -11.820 -7.719 1.00 94.88 104 ALA A O 1
ATOM 770 N N . LYS A 1 105 ? -3.888 -12.162 -9.930 1.00 94.62 105 LYS A N 1
ATOM 771 C CA . LYS A 1 105 ? -5.243 -12.729 -9.860 1.00 94.62 105 LYS A CA 1
ATOM 772 C C . LYS A 1 105 ? -5.275 -14.084 -9.161 1.00 94.62 105 LYS A C 1
ATOM 774 O O . LYS A 1 105 ? -6.233 -14.362 -8.450 1.00 94.62 105 LYS A O 1
ATOM 779 N N . ARG A 1 106 ? -4.261 -14.920 -9.390 1.00 95.38 106 ARG A N 1
ATOM 780 C CA . ARG A 1 106 ? -4.151 -16.258 -8.796 1.00 95.38 106 ARG A CA 1
ATOM 781 C C . ARG A 1 106 ? -3.865 -16.190 -7.296 1.00 95.38 106 ARG A C 1
ATOM 783 O O . ARG A 1 106 ? -4.528 -16.879 -6.535 1.00 95.38 106 ARG A O 1
ATOM 790 N N . GLU A 1 107 ? -2.926 -15.336 -6.897 1.00 93.81 107 GLU A N 1
ATOM 791 C CA . GLU A 1 107 ? -2.491 -15.179 -5.504 1.00 93.81 107 GLU A CA 1
ATOM 792 C C . GLU A 1 107 ? -3.347 -14.177 -4.708 1.00 93.81 107 GLU A C 1
ATOM 794 O O . GLU A 1 107 ? -3.145 -14.001 -3.511 1.00 93.81 107 GLU A O 1
ATOM 799 N N . GLY A 1 108 ? -4.282 -13.474 -5.358 1.00 93.06 108 GLY A N 1
ATOM 800 C CA . GLY A 1 108 ? -5.122 -12.459 -4.711 1.00 93.06 108 GLY A CA 1
ATOM 801 C C . GLY A 1 108 ? -4.376 -11.180 -4.306 1.00 93.06 108 GLY A C 1
ATOM 802 O O . GLY A 1 108 ? -4.861 -10.424 -3.467 1.00 93.06 108 GLY A O 1
ATOM 803 N N . VAL A 1 109 ? -3.211 -10.913 -4.899 1.00 95.44 109 VAL A N 1
ATOM 804 C CA . VAL A 1 109 ? -2.383 -9.741 -4.583 1.00 95.44 109 VAL A CA 1
ATOM 805 C C . VAL A 1 109 ? -2.917 -8.501 -5.293 1.00 95.44 109 VAL A C 1
ATOM 807 O O . VAL A 1 109 ? -3.140 -8.492 -6.506 1.00 95.44 109 VAL A O 1
ATOM 810 N N . GLN A 1 110 ? -3.080 -7.410 -4.545 1.00 94.81 110 GLN A N 1
ATOM 811 C CA . GLN A 1 110 ? -3.509 -6.133 -5.104 1.00 94.81 110 GLN A CA 1
ATOM 812 C C . GLN A 1 110 ? -2.326 -5.371 -5.719 1.00 94.81 110 GLN A C 1
ATOM 814 O O . GLN A 1 110 ? -1.285 -5.200 -5.085 1.00 94.81 110 GLN A O 1
ATOM 819 N N . ILE A 1 111 ? -2.521 -4.862 -6.941 1.00 96.38 111 ILE A N 1
ATOM 820 C CA . ILE A 1 111 ? -1.579 -3.966 -7.622 1.00 96.38 111 ILE A CA 1
ATOM 821 C C . ILE A 1 111 ? -2.207 -2.575 -7.732 1.00 96.38 111 ILE A C 1
ATOM 823 O O . ILE A 1 111 ? -3.333 -2.433 -8.215 1.00 96.38 111 ILE A O 1
ATOM 827 N N . LYS A 1 112 ? -1.469 -1.544 -7.319 1.00 96.56 112 LYS A N 1
ATOM 828 C CA . LYS A 1 112 ? -1.847 -0.133 -7.455 1.00 96.56 112 LYS A CA 1
ATOM 829 C C . LYS A 1 112 ? -0.798 0.606 -8.274 1.00 96.56 112 LYS A C 1
ATOM 831 O O . LYS A 1 112 ? 0.388 0.509 -7.982 1.00 96.56 112 LYS A O 1
ATOM 836 N N . LEU A 1 113 ? -1.236 1.328 -9.300 1.00 96.94 113 LEU A N 1
ATOM 837 C CA . LEU A 1 113 ? -0.362 2.090 -10.188 1.00 96.94 113 LEU A CA 1
ATOM 838 C C . LEU A 1 113 ? -0.655 3.575 -10.035 1.00 96.94 113 LEU A C 1
ATOM 840 O O . LEU A 1 113 ? -1.816 3.974 -10.046 1.00 96.94 113 LEU A O 1
ATOM 844 N N . TYR A 1 114 ? 0.403 4.367 -9.945 1.00 97.38 114 TYR A N 1
ATOM 845 C CA . TYR A 1 114 ? 0.336 5.810 -9.791 1.00 97.38 114 TYR A CA 1
ATOM 846 C C . TYR A 1 114 ? 1.272 6.495 -10.779 1.00 97.38 114 TYR A C 1
ATOM 848 O O . TYR A 1 114 ? 2.312 5.955 -11.161 1.00 97.38 114 TYR A O 1
ATOM 856 N N . SER A 1 115 ? 0.921 7.721 -11.149 1.00 95.69 115 SER A N 1
ATOM 857 C CA . SER A 1 115 ? 1.775 8.609 -11.949 1.00 95.69 115 SER A CA 1
ATOM 858 C C . SER A 1 115 ? 2.070 9.931 -11.236 1.00 95.69 115 SER A C 1
ATOM 860 O O . SER A 1 115 ? 2.900 10.705 -11.703 1.00 95.69 115 SER A O 1
ATOM 862 N N . ILE A 1 116 ? 1.418 10.189 -10.096 1.00 95.25 116 ILE A N 1
ATOM 863 C CA . ILE A 1 116 ? 1.553 11.414 -9.303 1.00 95.25 116 ILE A CA 1
ATOM 864 C C . ILE A 1 116 ? 1.930 11.030 -7.869 1.00 95.25 116 ILE A C 1
ATOM 866 O O . ILE A 1 116 ? 1.259 10.217 -7.238 1.00 95.25 116 ILE A O 1
ATOM 870 N N . ILE A 1 117 ? 3.021 11.605 -7.349 1.00 92.31 117 ILE A N 1
ATOM 871 C CA . ILE A 1 117 ? 3.576 11.214 -6.040 1.00 92.31 117 ILE A CA 1
ATOM 872 C C . ILE A 1 117 ? 2.595 11.534 -4.906 1.00 92.31 117 ILE A C 1
ATOM 874 O O . ILE A 1 117 ? 2.389 10.697 -4.036 1.00 92.31 117 ILE A O 1
ATOM 878 N N . TYR A 1 118 ? 1.959 12.707 -4.919 1.00 91.75 118 TYR A N 1
ATOM 879 C CA . TYR A 1 118 ? 1.019 13.097 -3.860 1.00 91.75 118 TYR A CA 1
ATOM 880 C C . TYR A 1 118 ? -0.180 12.149 -3.753 1.00 91.75 118 TYR A C 1
ATOM 882 O O . TYR A 1 118 ? -0.542 11.759 -2.649 1.00 91.75 118 TYR A O 1
ATOM 890 N N . GLU A 1 119 ? -0.722 11.708 -4.890 1.00 94.44 119 GLU A N 1
ATOM 891 C CA . GLU A 1 119 ? -1.813 10.730 -4.927 1.00 94.44 119 GLU A CA 1
ATOM 892 C C . GLU A 1 119 ? -1.391 9.394 -4.302 1.00 94.44 119 GLU A C 1
ATOM 894 O O . GLU A 1 119 ? -2.112 8.848 -3.471 1.00 94.44 119 GLU A O 1
ATOM 899 N N . LEU A 1 120 ? -0.192 8.902 -4.639 1.00 94.94 120 LEU A N 1
ATOM 900 C CA . LEU A 1 120 ? 0.370 7.692 -4.034 1.00 94.94 120 LEU A CA 1
ATOM 901 C C . LEU A 1 120 ? 0.469 7.841 -2.512 1.00 94.94 120 LEU A C 1
ATOM 903 O O . LEU A 1 120 ? 0.025 6.959 -1.779 1.00 94.94 120 LEU A O 1
ATOM 907 N N . LEU A 1 121 ? 1.050 8.945 -2.033 1.00 93.75 121 LEU A N 1
ATOM 908 C CA . LEU A 1 121 ? 1.254 9.170 -0.601 1.00 93.75 121 LEU A CA 1
ATOM 909 C C . LEU A 1 121 ? -0.071 9.235 0.160 1.00 93.75 121 LEU A C 1
ATOM 911 O O . LEU A 1 121 ? -0.179 8.639 1.229 1.00 93.75 121 LEU A O 1
ATOM 915 N N . ASP A 1 122 ? -1.069 9.931 -0.377 1.00 92.00 122 ASP A N 1
ATOM 916 C CA . ASP A 1 122 ? -2.368 10.057 0.281 1.00 92.00 122 ASP A CA 1
ATOM 917 C C . ASP A 1 122 ? -3.124 8.726 0.288 1.00 92.00 122 ASP A C 1
ATOM 919 O O . ASP A 1 122 ? -3.619 8.320 1.335 1.00 92.00 122 ASP A O 1
ATOM 923 N N . GLN A 1 123 ? -3.094 7.962 -0.807 1.00 93.00 123 GLN A N 1
ATOM 924 C CA . GLN A 1 123 ? -3.682 6.619 -0.830 1.00 93.00 123 GLN A CA 1
ATOM 925 C C . GLN A 1 123 ? -3.005 5.652 0.150 1.00 93.00 123 GLN A C 1
ATOM 927 O O . GLN A 1 123 ? -3.677 4.808 0.743 1.00 93.00 123 GLN A O 1
ATOM 932 N N . ILE A 1 124 ? -1.689 5.766 0.361 1.00 93.06 124 ILE A N 1
ATOM 933 C CA . ILE A 1 124 ? -0.997 4.976 1.388 1.00 93.06 124 ILE A CA 1
ATOM 934 C C . ILE A 1 124 ? -1.453 5.385 2.792 1.00 93.06 124 ILE A C 1
ATOM 936 O O . ILE A 1 124 ? -1.721 4.506 3.610 1.00 93.06 124 ILE A O 1
ATOM 940 N N . LYS A 1 125 ? -1.605 6.685 3.077 1.00 90.31 125 LYS A N 1
ATOM 941 C CA . LYS A 1 125 ? -2.151 7.146 4.367 1.00 90.31 125 LYS A CA 1
ATOM 942 C C . LYS A 1 125 ? -3.573 6.640 4.590 1.00 90.31 125 LYS A C 1
ATOM 944 O O . LYS A 1 125 ? -3.873 6.173 5.685 1.00 90.31 125 LYS A O 1
ATOM 949 N N . ASP A 1 126 ? -4.420 6.689 3.566 1.00 90.06 126 ASP A N 1
ATOM 950 C CA . ASP A 1 126 ? -5.798 6.199 3.636 1.00 90.06 126 ASP A CA 1
ATOM 951 C C . ASP A 1 126 ? -5.838 4.689 3.889 1.00 90.06 126 ASP A C 1
ATOM 953 O O . ASP A 1 126 ? -6.595 4.217 4.736 1.00 90.06 126 ASP A O 1
ATOM 957 N N . ALA A 1 127 ? -4.974 3.922 3.218 1.00 90.00 127 ALA A N 1
ATOM 958 C CA . ALA A 1 127 ? -4.839 2.490 3.459 1.00 90.00 127 ALA A CA 1
ATOM 959 C C . ALA A 1 127 ? -4.374 2.193 4.895 1.00 90.00 127 ALA A C 1
ATOM 961 O O . ALA A 1 127 ? -4.919 1.301 5.543 1.00 9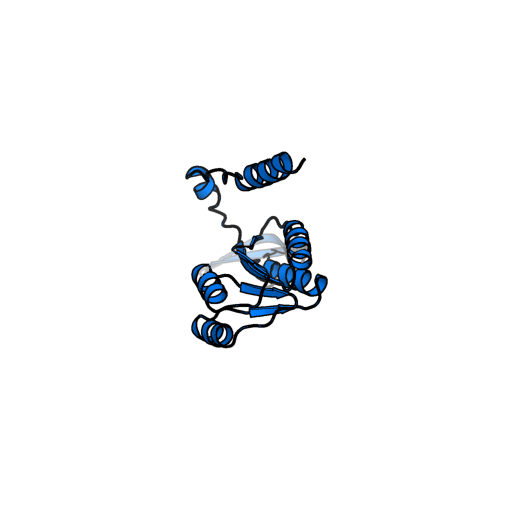0.00 127 ALA A O 1
ATOM 962 N N . MET A 1 128 ? -3.416 2.962 5.425 1.00 89.19 128 MET A N 1
ATOM 963 C CA . MET A 1 128 ? -2.995 2.854 6.826 1.00 89.19 128 MET A CA 1
ATOM 964 C C . MET A 1 128 ? -4.137 3.205 7.784 1.00 89.19 128 MET A C 1
ATOM 966 O O . MET A 1 128 ? -4.341 2.505 8.771 1.00 89.19 128 MET A O 1
ATOM 970 N N . ALA A 1 129 ? -4.915 4.248 7.492 1.00 85.12 129 ALA A N 1
ATOM 971 C CA . ALA A 1 129 ? -6.070 4.627 8.297 1.00 85.12 129 ALA A CA 1
ATOM 972 C C . ALA A 1 129 ? -7.164 3.549 8.277 1.00 85.12 129 ALA A C 1
ATOM 974 O O . ALA A 1 129 ? -7.759 3.271 9.312 1.00 85.12 129 ALA A O 1
ATOM 975 N N . GLY A 1 130 ? -7.385 2.890 7.137 1.00 84.12 130 GLY A N 1
ATOM 976 C CA . GLY A 1 130 ? -8.342 1.789 7.004 1.00 84.12 130 GLY A CA 1
ATOM 977 C C . GLY A 1 130 ? -7.983 0.536 7.811 1.00 84.12 130 GLY A C 1
ATOM 978 O O . GLY A 1 130 ? -8.861 -0.274 8.096 1.00 84.12 130 GLY A O 1
ATOM 979 N N . LEU A 1 131 ? -6.717 0.379 8.213 1.00 83.56 131 LEU A N 1
ATOM 980 C CA . LEU A 1 131 ? -6.281 -0.695 9.114 1.00 83.56 131 LEU A CA 1
ATOM 981 C C . LEU A 1 131 ? -6.570 -0.395 10.592 1.00 83.56 131 LEU A C 1
ATOM 983 O O . LEU A 1 131 ? -6.426 -1.288 11.432 1.00 83.56 131 LEU A O 1
ATOM 987 N N . LEU A 1 132 ? -6.939 0.844 10.927 1.00 77.81 132 LEU A N 1
ATOM 988 C CA . LEU A 1 132 ? -7.278 1.226 12.290 1.00 77.81 132 LEU A CA 1
ATOM 989 C C . LEU A 1 132 ? -8.668 0.720 12.656 1.00 77.81 132 LEU A C 1
ATOM 991 O O . LEU A 1 132 ? -9.646 0.924 11.939 1.00 77.81 132 LEU A O 1
ATOM 995 N N . GLU A 1 133 ? -8.759 0.110 13.831 1.00 69.00 133 GLU A N 1
ATOM 996 C CA . GLU A 1 133 ? -10.046 -0.191 14.441 1.00 69.00 133 GLU A CA 1
ATOM 997 C C . GLU A 1 133 ? -10.743 1.128 14.831 1.00 69.00 133 GLU A C 1
ATOM 999 O O . GLU A 1 133 ? -10.076 2.064 15.295 1.00 69.00 133 GLU A O 1
ATOM 1004 N N . PRO A 1 134 ? -12.068 1.244 14.629 1.00 65.19 134 PRO A N 1
ATOM 1005 C CA . PRO A 1 134 ? -12.802 2.448 14.989 1.00 65.19 134 PRO A CA 1
ATOM 1006 C C . PRO A 1 134 ? -12.703 2.701 16.497 1.00 65.19 134 PRO A C 1
ATOM 1008 O O . PRO A 1 134 ? -12.911 1.795 17.305 1.00 65.19 134 PRO A O 1
ATOM 1011 N N . GLU A 1 135 ? -12.414 3.943 16.893 1.00 65.31 135 GLU A N 1
ATOM 1012 C CA . GLU A 1 135 ? -12.437 4.313 18.309 1.00 65.31 135 GLU A CA 1
ATOM 1013 C C . GLU A 1 135 ? -13.882 4.293 18.821 1.00 65.31 135 GLU A C 1
ATOM 1015 O O . GLU A 1 135 ? -14.709 5.134 18.461 1.00 65.31 135 GLU A O 1
ATOM 1020 N N . LEU A 1 136 ? -14.188 3.325 19.686 1.00 64.06 136 LEU A N 1
ATOM 1021 C CA . LEU A 1 136 ? -15.436 3.304 20.437 1.00 64.06 136 LEU A CA 1
ATOM 1022 C C . LEU A 1 136 ? -15.391 4.424 21.475 1.00 64.06 136 LEU A C 1
ATOM 1024 O O . LEU A 1 136 ? -14.684 4.338 22.478 1.00 64.06 136 LEU A O 1
ATOM 1028 N N . ARG A 1 137 ? -16.141 5.497 21.227 1.00 70.69 137 ARG A N 1
ATOM 1029 C CA . ARG A 1 137 ? -16.278 6.598 22.177 1.00 70.69 137 ARG A CA 1
ATOM 1030 C C . ARG A 1 137 ? -17.573 6.442 22.959 1.00 70.69 137 ARG A C 1
ATOM 1032 O O . ARG A 1 137 ? -18.652 6.759 22.459 1.00 70.69 137 ARG A O 1
ATOM 1039 N N . GLU A 1 138 ? -17.463 5.987 24.201 1.00 74.75 138 GLU A N 1
ATOM 1040 C CA . GLU A 1 138 ? -18.592 6.020 25.125 1.00 74.75 138 GLU A CA 1
ATOM 1041 C C . GLU A 1 138 ? -18.971 7.475 25.401 1.00 74.75 138 GLU A C 1
ATOM 1043 O O . GLU A 1 138 ? -18.173 8.280 25.884 1.00 74.75 138 GLU A O 1
ATOM 1048 N N . THR A 1 139 ? -20.200 7.832 25.041 1.00 77.38 139 THR A N 1
ATOM 1049 C CA . THR A 1 139 ? -20.765 9.142 25.350 1.00 77.38 139 THR A CA 1
ATOM 1050 C C . THR A 1 139 ? -21.794 8.951 26.444 1.00 77.38 139 THR A C 1
ATOM 1052 O O . THR A 1 139 ? -22.800 8.273 26.239 1.00 77.38 139 THR A O 1
ATOM 1055 N N . VAL A 1 140 ? -21.555 9.554 27.608 1.00 85.12 140 VAL A N 1
ATOM 1056 C CA . VAL A 1 140 ? -22.543 9.555 28.687 1.00 85.12 140 VAL A CA 1
ATOM 1057 C C . VAL A 1 140 ? -23.752 10.366 28.221 1.00 85.12 140 VAL A C 1
ATOM 1059 O O . VAL A 1 140 ? -23.669 11.580 28.051 1.00 85.12 140 VAL A O 1
ATOM 1062 N N . ILE A 1 141 ? -24.874 9.685 27.976 1.00 89.06 141 ILE A N 1
ATOM 1063 C CA . ILE A 1 141 ? -26.107 10.309 27.469 1.00 89.06 141 ILE A CA 1
ATOM 1064 C C . ILE A 1 141 ? -26.956 10.955 28.567 1.00 89.06 141 ILE A C 1
ATOM 1066 O O . ILE A 1 141 ? -27.848 11.746 28.256 1.00 89.06 141 ILE A O 1
ATOM 1070 N N . GLY A 1 142 ? -26.688 10.642 29.836 1.00 90.94 142 GLY A N 1
ATOM 1071 C CA . GLY A 1 142 ? -27.369 11.234 30.977 1.00 90.94 142 GLY A CA 1
ATOM 1072 C C . GLY A 1 142 ? -26.994 10.598 32.310 1.00 90.94 142 GLY A C 1
ATOM 1073 O O . GLY A 1 142 ? -26.410 9.519 32.362 1.00 90.94 142 GLY A O 1
ATOM 1074 N N . HIS A 1 143 ? -27.359 11.286 33.385 1.00 91.44 143 HIS A N 1
ATOM 1075 C CA . HIS A 1 143 ? -27.233 10.836 34.763 1.00 91.44 143 HIS A CA 1
ATOM 1076 C C . HIS A 1 143 ? -28.617 10.841 35.411 1.00 91.44 143 HIS A C 1
ATOM 1078 O O . HIS A 1 143 ? -29.429 11.738 35.168 1.00 91.44 143 HIS A O 1
ATOM 1084 N N . ALA A 1 144 ? -28.884 9.847 36.252 1.00 92.19 144 ALA A N 1
ATOM 1085 C CA . ALA A 1 144 ? -30.092 9.793 37.056 1.00 92.19 144 ALA A CA 1
ATOM 1086 C C . ALA A 1 144 ? -29.750 9.384 38.487 1.00 92.19 144 ALA A C 1
ATOM 1088 O O . ALA A 1 144 ? -28.874 8.554 38.718 1.00 92.19 144 ALA A O 1
ATOM 1089 N N . GLU A 1 145 ? -30.451 9.977 39.442 1.00 92.06 145 GLU A N 1
ATOM 1090 C CA . GLU A 1 145 ? -30.295 9.701 40.861 1.00 92.06 145 GLU A CA 1
ATOM 1091 C C . GLU A 1 145 ? -31.448 8.816 41.334 1.00 92.06 145 GLU A C 1
ATOM 1093 O O . GLU A 1 145 ? -32.621 9.117 41.093 1.00 92.06 145 GLU A O 1
ATOM 1098 N N . VAL A 1 146 ? -31.128 7.718 42.015 1.00 93.56 146 VAL A N 1
ATOM 1099 C CA . VAL A 1 146 ? -32.133 6.814 42.579 1.00 93.56 146 VAL A CA 1
ATOM 1100 C C . VAL A 1 146 ? -32.727 7.462 43.824 1.00 93.56 146 VAL A C 1
ATOM 1102 O O . VAL A 1 146 ? -32.013 7.731 44.786 1.00 93.56 146 VAL A O 1
ATOM 1105 N N . LYS A 1 147 ? -34.040 7.699 43.821 1.00 93.94 147 LYS A N 1
ATOM 1106 C CA . LYS A 1 147 ? -34.753 8.268 44.974 1.00 93.94 147 LYS A CA 1
ATOM 1107 C C . LYS A 1 147 ? -35.412 7.201 45.831 1.00 93.94 147 LYS A C 1
ATOM 1109 O O . LYS A 1 147 ? -35.510 7.368 47.042 1.00 93.94 147 LYS A O 1
ATOM 1114 N N . GLN A 1 148 ? -35.853 6.105 45.220 1.00 92.31 148 GLN A N 1
ATOM 1115 C CA . GLN A 1 148 ? -36.526 5.033 45.940 1.00 92.31 148 GLN A CA 1
ATOM 1116 C C . GLN A 1 148 ? -36.348 3.694 45.236 1.00 92.31 148 GLN A C 1
ATOM 1118 O O . GLN A 1 148 ? -36.296 3.630 44.010 1.00 92.31 148 GLN A O 1
ATOM 1123 N N . VAL A 1 149 ? -36.283 2.618 46.014 1.00 93.25 149 VAL A N 1
ATOM 1124 C CA . VAL A 1 149 ? -36.170 1.249 45.511 1.00 93.25 149 VAL A CA 1
ATOM 1125 C C . VAL A 1 149 ? -37.384 0.452 45.974 1.00 93.25 149 VAL A C 1
ATOM 1127 O O . VAL A 1 149 ? -37.741 0.481 47.149 1.00 93.25 149 VAL A O 1
ATOM 1130 N N . PHE A 1 150 ? -38.014 -0.260 45.045 1.00 92.31 150 PHE A N 1
ATOM 1131 C CA . PHE A 1 150 ? -39.172 -1.110 45.281 1.00 92.31 150 PHE A CA 1
ATOM 1132 C C . PHE A 1 150 ? -38.802 -2.566 45.001 1.00 92.31 150 PHE A C 1
ATOM 1134 O O . PHE A 1 150 ? -38.302 -2.894 43.923 1.00 92.31 150 PHE A O 1
ATOM 1141 N N . GLN A 1 151 ? -39.062 -3.451 45.961 1.00 90.75 151 GLN A N 1
ATOM 1142 C CA . GLN A 1 151 ? -38.919 -4.895 45.781 1.00 90.75 151 GLN A CA 1
ATOM 1143 C C . GLN A 1 151 ? -40.247 -5.503 45.333 1.00 90.75 151 GLN A C 1
ATOM 1145 O O . GLN A 1 151 ? -41.265 -5.361 46.007 1.00 90.75 151 GLN A O 1
ATOM 1150 N N . LEU A 1 152 ? -40.223 -6.202 44.200 1.00 91.12 152 LEU A N 1
ATOM 1151 C CA . LEU A 1 152 ? -41.334 -6.997 43.695 1.00 91.12 152 LEU A CA 1
ATOM 1152 C C . LEU A 1 152 ? -40.912 -8.464 43.581 1.00 91.12 152 LEU A C 1
ATOM 1154 O O . LEU A 1 152 ? 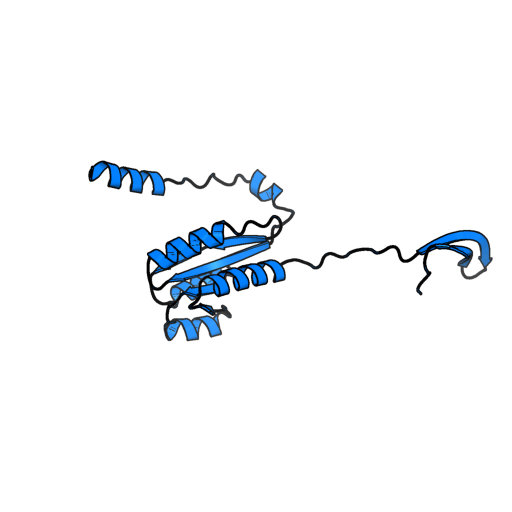-39.732 -8.793 43.483 1.00 91.12 152 LEU A O 1
ATOM 1158 N N . SER A 1 153 ? -41.893 -9.360 43.506 1.00 88.50 153 SER A N 1
ATOM 1159 C CA . SER A 1 153 ? -41.669 -10.804 43.344 1.00 88.50 153 SER A CA 1
ATOM 1160 C C . SER A 1 153 ? -40.881 -11.187 42.082 1.00 88.50 153 SER A C 1
ATOM 1162 O O . SER A 1 153 ? -40.327 -12.280 42.022 1.00 88.50 153 SER A O 1
ATOM 1164 N N . ARG A 1 154 ? -40.816 -10.300 41.077 1.00 86.31 154 ARG A N 1
ATOM 1165 C CA . ARG A 1 154 ? -40.099 -10.505 39.804 1.00 86.31 154 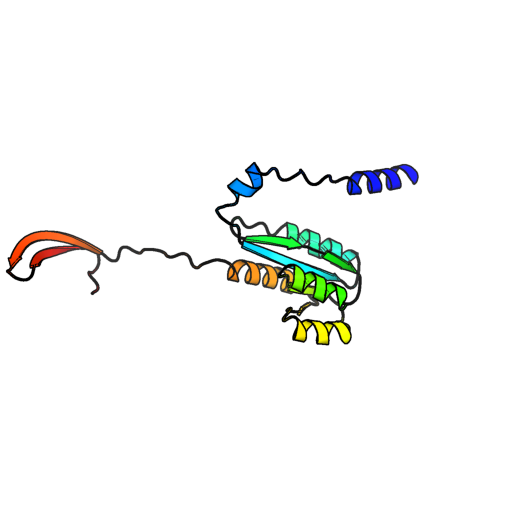ARG A CA 1
ATOM 1166 C C . ARG A 1 154 ? -38.794 -9.707 39.676 1.00 86.31 154 ARG A C 1
ATOM 1168 O O . ARG A 1 154 ? -38.174 -9.760 38.619 1.00 86.31 154 ARG A O 1
ATOM 1175 N N . GLY A 1 155 ? -38.383 -8.965 40.707 1.00 91.00 155 GLY A N 1
ATOM 1176 C CA . GLY A 1 155 ? -37.146 -8.182 40.689 1.00 91.00 155 GLY A CA 1
ATOM 1177 C C . GLY A 1 155 ? -37.243 -6.850 41.431 1.00 91.00 155 GLY A C 1
ATOM 1178 O O . GLY A 1 155 ? -38.233 -6.546 42.095 1.00 91.00 155 GLY A O 1
ATOM 1179 N N . ILE A 1 156 ? -36.186 -6.051 41.311 1.00 93.00 156 ILE A N 1
ATOM 1180 C CA . ILE A 1 156 ? -36.054 -4.746 41.963 1.00 93.00 156 ILE A CA 1
ATOM 1181 C C . ILE A 1 156 ? -36.321 -3.641 40.937 1.00 93.00 156 ILE A C 1
ATOM 1183 O O . ILE A 1 156 ? -35.773 -3.672 39.837 1.00 93.00 156 ILE A O 1
ATOM 1187 N N . VAL A 1 157 ? -37.137 -2.653 41.307 1.00 92.19 157 VAL A N 1
ATOM 1188 C CA . VAL A 1 157 ? -37.422 -1.463 40.494 1.00 92.19 157 VAL A CA 1
ATOM 1189 C C . VAL A 1 157 ? -36.916 -0.223 41.223 1.00 92.19 157 VAL A C 1
ATOM 1191 O O . VAL A 1 157 ? -37.313 0.037 42.356 1.00 92.19 157 VAL A O 1
ATOM 1194 N N . ALA A 1 158 ? -36.053 0.558 40.574 1.00 91.00 158 ALA A N 1
ATOM 1195 C CA . ALA A 1 158 ? -35.576 1.840 41.085 1.00 91.00 158 ALA A CA 1
ATOM 1196 C C . ALA A 1 158 ? -36.395 2.997 40.488 1.00 91.00 158 ALA A C 1
ATOM 1198 O O . ALA A 1 158 ? -36.479 3.150 39.270 1.00 91.00 158 ALA A O 1
ATOM 1199 N N . GLY A 1 159 ? -36.996 3.818 41.347 1.00 91.19 159 GLY A N 1
ATOM 1200 C CA . GLY A 1 159 ? -37.542 5.119 40.982 1.00 91.19 159 GLY A CA 1
ATOM 1201 C C . GLY A 1 159 ? -36.407 6.135 40.885 1.00 91.19 159 GLY A C 1
ATOM 1202 O O . GLY A 1 159 ? -35.829 6.521 41.905 1.00 91.19 159 GLY A O 1
ATOM 1203 N N . CYS A 1 160 ? -36.083 6.551 39.663 1.00 92.06 160 CYS A N 1
ATOM 1204 C CA . CYS A 1 160 ? -34.969 7.452 39.381 1.00 92.06 160 CYS A CA 1
ATOM 1205 C C . CYS A 1 160 ? -35.463 8.832 38.936 1.00 92.06 160 CYS A C 1
ATOM 1207 O O . CYS A 1 160 ? -36.422 8.940 38.174 1.00 92.06 160 CYS A O 1
ATOM 1209 N N . LEU A 1 161 ? -34.757 9.880 39.358 1.00 91.69 161 LEU A N 1
ATOM 1210 C CA . LEU A 1 161 ? -34.903 11.235 38.836 1.00 91.69 161 LEU A CA 1
ATOM 1211 C C . LEU A 1 161 ? -33.730 11.533 37.900 1.00 91.69 161 LEU A C 1
ATOM 1213 O O . LEU A 1 161 ? -32.577 11.440 38.313 1.00 91.69 161 LEU A O 1
ATOM 1217 N N . VAL A 1 162 ? -34.005 11.906 36.651 1.00 91.62 162 VAL A N 1
ATOM 1218 C CA . VAL A 1 162 ? -32.952 12.284 35.695 1.00 91.62 162 VAL A CA 1
ATOM 1219 C C . VAL A 1 162 ? -32.390 13.649 36.094 1.00 91.62 162 VAL A C 1
ATOM 1221 O O . VAL A 1 162 ? -33.122 14.634 36.118 1.00 91.62 162 VAL A O 1
ATOM 1224 N N . THR A 1 163 ? -31.101 13.705 36.427 1.00 91.25 163 THR A N 1
ATOM 1225 C CA . THR A 1 163 ? -30.412 14.936 36.847 1.00 91.25 163 THR A CA 1
ATOM 1226 C C . THR A 1 163 ? -29.764 15.655 35.670 1.00 91.25 163 THR A C 1
ATOM 1228 O O . THR A 1 163 ? -29.645 16.878 35.679 1.00 91.25 163 THR A O 1
ATOM 1231 N N . ASN A 1 164 ? -29.357 14.914 34.637 1.00 88.88 164 ASN A N 1
ATOM 1232 C CA . ASN A 1 164 ? -28.779 15.474 33.423 1.00 88.88 164 ASN A CA 1
ATOM 1233 C C . ASN A 1 164 ? -29.001 14.537 32.230 1.00 88.88 164 ASN A C 1
ATOM 1235 O O . ASN A 1 164 ? -29.002 13.319 32.390 1.00 88.88 164 ASN A O 1
ATOM 1239 N N . GLY A 1 165 ? -29.140 15.099 31.030 1.00 88.38 165 GLY A N 1
ATOM 1240 C CA . GLY A 1 165 ? -29.248 14.325 29.797 1.00 88.38 165 GLY A CA 1
ATOM 1241 C C . GLY A 1 165 ? -30.556 13.541 29.698 1.00 88.38 165 GLY A C 1
ATOM 1242 O O . GLY A 1 165 ? -31.611 14.008 30.123 1.00 88.38 165 GLY A O 1
ATOM 1243 N N . ARG A 1 166 ? -30.501 12.357 29.090 1.00 87.88 166 ARG A N 1
ATOM 1244 C CA . ARG A 1 166 ? -31.661 11.486 28.886 1.00 87.88 166 ARG A CA 1
ATOM 1245 C C . ARG A 1 166 ? -31.306 10.031 29.143 1.00 87.88 166 ARG A C 1
ATOM 1247 O O . ARG A 1 166 ? -30.182 9.603 28.899 1.00 87.88 166 ARG A O 1
ATOM 1254 N N . ILE A 1 167 ? -32.305 9.262 29.554 1.00 88.19 167 ILE A N 1
ATOM 1255 C CA . ILE A 1 167 ? -32.212 7.806 29.623 1.00 88.19 167 ILE A CA 1
ATOM 1256 C C . ILE A 1 167 ? -32.827 7.253 28.338 1.00 88.19 167 ILE A C 1
ATOM 1258 O O . ILE A 1 167 ? -34.024 7.415 28.100 1.00 88.19 167 ILE A O 1
ATOM 1262 N N . ALA A 1 168 ? -31.994 6.663 27.484 1.00 83.00 168 ALA A N 1
ATOM 1263 C CA . ALA A 1 168 ? -32.450 5.884 26.337 1.00 83.00 168 ALA A CA 1
ATOM 1264 C C . ALA A 1 168 ? -32.667 4.427 26.774 1.00 83.00 168 ALA A C 1
ATOM 1266 O O . ALA A 1 168 ? -31.965 3.945 27.663 1.00 83.00 168 ALA A O 1
ATOM 1267 N N . ARG A 1 169 ? -33.666 3.768 26.184 1.00 76.62 169 ARG A N 1
ATOM 1268 C CA . ARG A 1 169 ? -33.962 2.350 26.412 1.00 76.62 169 ARG A CA 1
ATOM 1269 C C . ARG A 1 169 ? -33.088 1.464 25.535 1.00 76.62 169 ARG A C 1
ATOM 1271 O O . ARG A 1 169 ? -32.848 1.881 24.381 1.00 76.62 169 ARG A O 1
#

Sequence (169 aa):
LSDERLEAKRASKLYVPQRATLESLLETAGGQKVLRIVLKCDTQGSLEAIVGALKQIETKKVNLEIIHSAVGPISESDILLASASDAVVVGFNVKVESMAVSAAKREGVQIKLYSIIYELLDQIKDAMAGLLEPELRETVIGHAEVKQVFQLSRGIVAGCLVTNGRIAR

pLDDT: mean 84.77, std 15.5, range [42.56, 98.12]

Foldseek 3Di:
DVVVVVVVVVVVVPPPPPPCDPVNVVVCPVPQAEAEEEEEEQDPVVQVVLVVLLVVPDDPRYHYHYPYYYYAAAELVSLVVCLVVVHAYEYEPHHHDPNNVVSCVVSVHHYYYYPDSVVVNVVVVVVRVVPDDDDDDDDDQFDWDFPDWDDDPVGIDTDIDTPTGDDDD

Secondary structure (DSSP, 8-state):
-HHHHHHHHHHHTT-------HHHHHHTTS--EEEEEEEEESSHHHHHHHHHHHHT---SSEEEEEEEEEESPBPHHHHHHHHHTT-EEEEES-PBPHHHH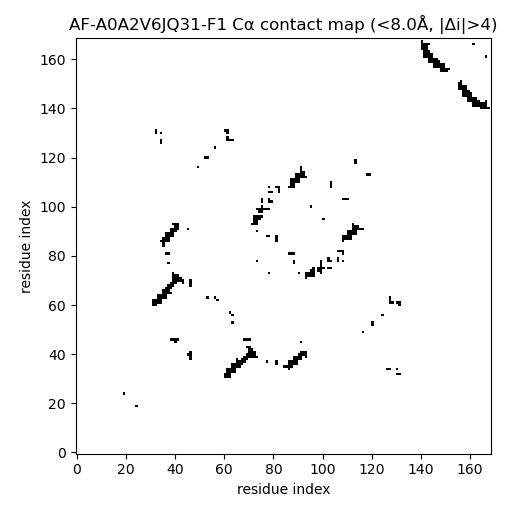HHHHHHT--EEEES-HHHHHHHHHHHHHHTSPP-------EEEEEEEEEEETTEEEEEEEEEEE----

Nearest PDB structures (foldseek):
  6o9k-assembly1_z  TM=7.404E-01  e=1.076E-13  Escherichia coli
  7unv-assembly1_x  TM=6.772E-01  e=1.422E-12  Pseudomonas aeruginosa PAO1
  7unr-assembly1_x  TM=6.579E-01  e=1.335E-12  Pseudomonas aeruginosa PAO1
  5lmv-assembly1_a  TM=7.177E-01  e=7.784E-12  Thermus thermophilus HB8
  1z9b-assembly1_A  TM=7.150E-01  e=1.277E-09  Geobacillus stearothermophilus

Solvent-accessible surface area (backbone atoms only — not comparable to full-atom values): 10069 Å² total; per-residue (Å²): 118,72,63,60,54,54,50,52,57,51,57,66,70,59,71,69,73,77,75,80,45,74,65,63,64,58,72,46,72,75,66,64,46,69,50,36,31,34,42,26,14,60,39,68,69,60,42,54,53,49,54,55,55,56,68,69,65,76,53,97,63,40,45,79,41,77,82,44,76,48,68,39,62,45,42,45,66,59,41,53,55,21,50,78,63,74,22,38,38,39,29,38,69,42,56,72,37,74,64,19,57,54,46,21,66,74,65,68,38,54,79,46,78,34,84,48,69,68,61,48,53,51,52,50,51,51,54,49,55,70,69,52,78,80,84,84,74,89,71,87,56,48,46,64,46,77,76,46,79,45,84,51,101,91,47,77,47,72,47,62,47,75,77,40,78,50,88,81,134